Protein AF-A0A399G9Y0-F1 (afdb_monomer_lite)

Foldseek 3Di:
DQQVVVLCVPCPPVADPVNCLQDLVNCVVSVPPSNVVHPPDDDPPRPPPPPDPDDLLALPHDWQDDDPFDPCCVPPVPPGPDWAQPDPVDCVSPTDTRDRRPDGDPVNVVCCPVRDPDPPPD

Secondary structure (DSSP, 8-state):
-HHHHHHHHHHGGG--HHHHHS-HHHHHHTT-GGGGG-TT---TT------S---TT-TTSPPSS-TT--HHHHHHS-S-S--EESSTT-GGG-EE--PPP-S--HHHHHHHHHHS------

Sequence (122 aa):
MQCWTRARQKEGDRITEDGLCLSMYRALKYQCTCASFIKNMVEPGWPIKANCGYDLESIMHYPSMSGYAKPDCNNDGEDCPVQQYIDRNDHGKGTTLLNRATKPSQMDIMWVKRTYPWDVQS

pLDDT: mean 79.13, std 11.67, range [52.28, 94.56]

Radius of gyration: 20.49 Å; chains: 1; bounding box: 37×56×46 Å

Structure (mmCIF, N/CA/C/O backbo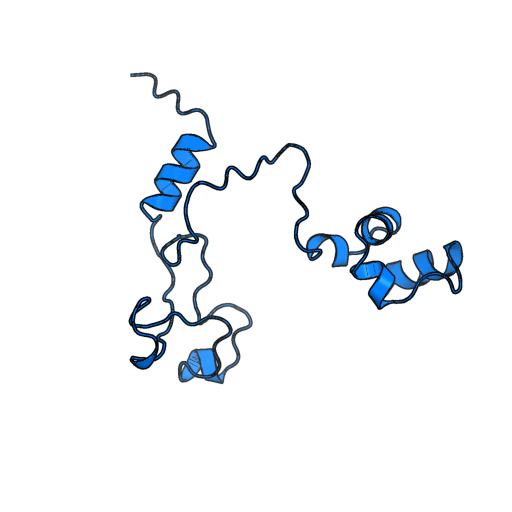ne):
data_AF-A0A399G9Y0-F1
#
_entry.id   AF-A0A399G9Y0-F1
#
loop_
_atom_site.group_PDB
_atom_site.id
_atom_site.type_symbol
_atom_site.label_atom_id
_atom_site.label_alt_id
_atom_site.label_comp_id
_atom_site.label_asym_id
_atom_site.label_entity_id
_atom_site.label_seq_id
_atom_site.pdbx_PDB_ins_code
_atom_site.Cartn_x
_atom_site.Cartn_y
_atom_site.Cartn_z
_atom_site.occupancy
_atom_site.B_iso_or_equiv
_atom_site.auth_seq_id
_atom_site.auth_comp_id
_atom_site.auth_asym_id
_atom_site.auth_atom_id
_atom_site.pdbx_PDB_model_num
ATOM 1 N N . MET A 1 1 ? 18.427 -16.682 11.872 1.00 53.25 1 MET A N 1
ATOM 2 C CA . MET A 1 1 ? 18.813 -18.113 11.941 1.00 53.25 1 MET A CA 1
ATOM 3 C C . MET A 1 1 ? 18.377 -18.865 13.208 1.00 53.25 1 MET A C 1
ATOM 5 O O . MET A 1 1 ? 18.434 -20.081 13.187 1.00 53.25 1 MET A O 1
ATOM 9 N N . GLN A 1 2 ? 17.912 -18.236 14.298 1.00 79.69 2 GLN A N 1
ATOM 10 C CA . GLN A 1 2 ? 17.620 -18.990 15.536 1.00 79.69 2 GLN A CA 1
ATOM 11 C C . GLN A 1 2 ? 16.243 -19.687 15.585 1.00 79.69 2 GLN A C 1
ATOM 13 O O . GLN A 1 2 ? 16.073 -20.642 16.336 1.00 79.69 2 GLN A O 1
ATOM 18 N N . CYS A 1 3 ? 15.242 -19.228 14.829 1.00 86.31 3 CYS A N 1
ATOM 19 C CA . CYS A 1 3 ? 13.873 -19.734 14.967 1.00 86.31 3 CYS A CA 1
ATOM 20 C C . CYS A 1 3 ? 13.638 -21.089 14.278 1.00 86.31 3 CYS A C 1
ATOM 22 O O . CYS A 1 3 ? 13.032 -21.972 14.886 1.00 86.31 3 CYS A O 1
ATOM 24 N N . TRP A 1 4 ? 14.180 -21.282 13.071 1.00 87.19 4 TRP A N 1
ATOM 25 C CA . TRP A 1 4 ? 14.103 -22.545 12.332 1.00 87.19 4 TRP A CA 1
ATOM 26 C C . TRP A 1 4 ? 14.705 -23.701 13.131 1.00 87.19 4 TRP A C 1
ATOM 28 O O . TRP A 1 4 ? 14.038 -24.707 13.358 1.00 87.19 4 TRP A O 1
ATOM 38 N N . THR A 1 5 ? 15.911 -23.515 13.673 1.00 89.38 5 THR A N 1
ATOM 39 C CA . THR A 1 5 ? 16.582 -24.521 14.505 1.00 89.38 5 THR A CA 1
ATOM 40 C C . THR A 1 5 ? 15.745 -24.915 15.723 1.00 89.38 5 THR A C 1
ATOM 42 O O . THR A 1 5 ? 15.586 -26.104 15.990 1.00 89.38 5 THR A O 1
ATOM 45 N N . ARG A 1 6 ? 15.138 -23.948 16.433 1.00 87.75 6 ARG A N 1
ATOM 46 C CA . ARG A 1 6 ? 14.251 -24.233 17.581 1.00 87.75 6 ARG A CA 1
ATOM 47 C C . ARG A 1 6 ? 13.012 -25.026 17.174 1.00 87.75 6 ARG A C 1
ATOM 49 O O . ARG A 1 6 ? 12.592 -25.930 17.897 1.00 87.75 6 ARG A O 1
ATOM 56 N N . ALA A 1 7 ? 12.413 -24.675 16.040 1.00 89.00 7 ALA A N 1
ATOM 57 C CA . ALA A 1 7 ? 11.220 -25.344 15.551 1.00 89.00 7 ALA A CA 1
ATOM 58 C C . ALA A 1 7 ? 11.535 -26.777 15.097 1.00 89.00 7 ALA A C 1
ATOM 60 O O . ALA A 1 7 ? 10.841 -27.714 15.494 1.00 89.00 7 ALA A O 1
ATOM 61 N N . ARG A 1 8 ? 12.646 -26.963 14.372 1.00 90.50 8 ARG A N 1
ATOM 62 C CA . ARG A 1 8 ? 13.123 -28.271 13.913 1.00 90.50 8 ARG A CA 1
ATOM 63 C C . ARG A 1 8 ? 13.507 -29.193 15.066 1.00 90.50 8 ARG A C 1
ATOM 65 O O . ARG A 1 8 ? 13.149 -30.362 15.041 1.00 90.50 8 ARG A O 1
ATOM 72 N N . GLN A 1 9 ? 14.155 -28.671 16.108 1.00 91.06 9 GLN A N 1
ATOM 73 C CA . GLN A 1 9 ? 14.482 -29.451 17.307 1.00 91.06 9 GLN A CA 1
ATOM 74 C C . GLN A 1 9 ? 13.241 -29.974 18.046 1.00 91.06 9 GLN A C 1
ATOM 76 O O . GLN A 1 9 ? 13.307 -31.045 18.642 1.00 91.06 9 GLN A O 1
ATOM 81 N N . LYS A 1 10 ? 12.115 -29.244 18.026 1.00 90.69 10 LYS A N 1
ATOM 82 C CA . LYS A 1 10 ? 10.891 -29.651 18.741 1.00 90.69 10 LYS A CA 1
ATOM 83 C C . LYS A 1 10 ? 9.909 -30.469 17.904 1.00 90.69 10 LYS A C 1
ATOM 85 O O . LYS A 1 10 ? 9.253 -31.342 18.458 1.00 90.69 10 LYS A O 1
ATOM 90 N N . GLU A 1 11 ? 9.744 -30.159 16.618 1.00 90.50 11 GLU A N 1
ATOM 91 C CA . GLU A 1 11 ? 8.755 -30.836 15.756 1.00 90.50 11 GLU A CA 1
ATOM 92 C C . GLU A 1 11 ? 9.383 -31.874 14.814 1.00 90.50 11 GLU A C 1
ATOM 94 O O . GLU A 1 11 ? 8.655 -32.642 14.180 1.00 90.50 11 GLU A O 1
ATOM 99 N N . GLY A 1 12 ? 10.718 -31.934 14.743 1.00 88.75 12 GLY A N 1
ATOM 100 C CA . GLY A 1 12 ? 11.448 -32.871 13.895 1.00 88.75 12 GLY A CA 1
ATOM 101 C C . GLY A 1 12 ? 11.066 -32.720 12.426 1.00 88.75 12 GLY A C 1
ATOM 102 O O . GLY A 1 12 ? 10.862 -31.616 11.921 1.00 88.75 12 GLY A O 1
ATOM 103 N N . ASP A 1 13 ? 10.905 -33.843 11.738 1.00 90.12 13 ASP A N 1
ATOM 104 C CA . ASP A 1 13 ? 10.620 -33.855 10.301 1.00 90.12 13 ASP A CA 1
ATOM 105 C C . ASP A 1 13 ? 9.212 -33.358 9.933 1.00 90.12 13 ASP A C 1
ATOM 107 O O . ASP A 1 13 ? 8.933 -33.096 8.767 1.00 90.12 13 ASP A O 1
ATOM 111 N N . ARG A 1 14 ? 8.331 -33.152 10.925 1.00 85.06 14 ARG A N 1
ATOM 112 C CA . ARG A 1 14 ? 6.949 -32.676 10.723 1.00 85.06 14 ARG A CA 1
ATOM 113 C C . ARG A 1 14 ? 6.844 -31.186 10.400 1.00 85.06 14 ARG A C 1
ATOM 115 O O . ARG A 1 14 ? 5.745 -30.698 10.115 1.00 85.06 14 ARG A O 1
ATOM 122 N N . ILE A 1 15 ? 7.949 -30.451 10.498 1.00 86.38 15 ILE A N 1
ATOM 123 C CA . ILE A 1 15 ? 8.012 -29.038 10.143 1.00 86.38 15 ILE A CA 1
ATOM 124 C C . ILE A 1 15 ? 8.987 -28.831 8.988 1.00 86.38 15 ILE A C 1
ATOM 126 O O . ILE A 1 15 ? 10.112 -29.326 9.018 1.00 86.38 15 ILE A O 1
ATOM 130 N N . THR A 1 16 ? 8.543 -28.097 7.973 1.00 87.81 16 THR A N 1
ATOM 131 C CA . THR A 1 16 ? 9.363 -27.609 6.859 1.00 87.81 16 THR A CA 1
ATOM 132 C C . THR A 1 16 ? 9.668 -26.130 7.065 1.00 87.81 16 THR A C 1
ATOM 134 O O . THR A 1 16 ? 8.954 -25.451 7.809 1.00 87.81 16 THR A O 1
ATOM 137 N N . GLU A 1 17 ? 10.729 -25.630 6.433 1.00 78.56 17 GLU A N 1
ATOM 138 C CA . GLU A 1 17 ? 11.158 -24.236 6.598 1.00 78.56 17 GLU A CA 1
ATOM 139 C C . GLU A 1 17 ? 10.062 -23.269 6.134 1.00 78.56 17 GLU A C 1
ATOM 141 O O . GLU A 1 17 ? 9.654 -22.385 6.888 1.00 78.56 17 GLU A O 1
ATOM 146 N N . ASP A 1 18 ? 9.444 -23.558 4.988 1.00 78.81 18 ASP A N 1
ATOM 147 C CA . ASP A 1 18 ? 8.263 -22.834 4.508 1.00 78.81 18 ASP A CA 1
ATOM 148 C C . ASP A 1 18 ? 7.062 -23.006 5.446 1.00 78.81 18 ASP A C 1
ATOM 150 O O . ASP A 1 18 ? 6.371 -22.047 5.788 1.00 78.81 18 ASP A O 1
ATOM 154 N N . GLY A 1 19 ? 6.828 -24.224 5.940 1.00 80.00 19 GLY A N 1
ATOM 155 C CA . GLY A 1 19 ? 5.728 -24.527 6.854 1.00 80.00 19 GLY A CA 1
ATOM 156 C C . GLY A 1 19 ? 5.822 -23.805 8.202 1.00 80.00 19 GLY A C 1
ATOM 157 O O . GLY A 1 19 ? 4.804 -23.670 8.884 1.00 80.00 19 GLY A O 1
ATOM 158 N N . LEU A 1 20 ? 7.010 -23.328 8.593 1.00 85.69 20 LEU A N 1
ATOM 159 C CA . LEU A 1 20 ? 7.204 -22.499 9.782 1.00 85.69 20 LEU A CA 1
ATOM 160 C C . LEU A 1 20 ? 6.673 -21.079 9.565 1.00 85.69 20 LEU A C 1
ATOM 162 O O . LEU A 1 20 ? 6.001 -20.551 10.447 1.00 85.69 20 LEU A O 1
ATOM 166 N N . CYS A 1 21 ? 6.948 -20.481 8.405 1.00 80.88 21 CYS A N 1
ATOM 167 C CA . CYS A 1 21 ? 6.577 -19.097 8.102 1.00 80.88 21 CYS A CA 1
ATOM 168 C C . CYS A 1 21 ? 5.230 -18.945 7.393 1.00 80.88 21 CYS A C 1
ATOM 170 O O . CYS A 1 21 ? 4.688 -17.847 7.352 1.00 80.88 21 CYS A O 1
ATOM 172 N N . LEU A 1 22 ? 4.647 -20.040 6.908 1.00 80.62 22 LEU A N 1
ATOM 173 C CA . LEU A 1 22 ? 3.273 -20.079 6.405 1.00 80.62 22 LEU A CA 1
ATOM 174 C C . LEU A 1 22 ? 2.250 -20.445 7.497 1.00 80.62 22 LEU A C 1
ATOM 176 O O . LEU A 1 22 ? 1.049 -20.272 7.300 1.00 80.62 22 LEU A O 1
ATOM 180 N N . SER A 1 23 ? 2.698 -20.939 8.658 1.00 79.75 23 SER A N 1
ATOM 181 C CA . SER A 1 23 ? 1.832 -21.298 9.787 1.00 79.75 23 SER A CA 1
ATOM 182 C C . SER A 1 23 ? 1.962 -20.291 10.925 1.00 79.75 23 SER A C 1
ATOM 184 O O . SER A 1 23 ? 2.947 -20.299 11.658 1.00 79.75 23 SER A O 1
ATOM 186 N N . MET A 1 24 ? 0.926 -19.477 11.142 1.00 74.56 24 MET A N 1
ATOM 187 C CA . MET A 1 24 ? 0.902 -18.473 12.217 1.00 74.56 24 MET A CA 1
ATOM 188 C C . MET A 1 24 ? 1.128 -19.083 13.598 1.00 74.56 24 MET A C 1
ATOM 190 O O . MET A 1 24 ? 1.937 -18.581 14.376 1.00 74.56 24 MET A O 1
ATOM 194 N N . TYR A 1 25 ? 0.452 -20.197 13.886 1.00 78.50 25 TYR A N 1
ATOM 195 C CA . TYR A 1 25 ? 0.595 -20.894 15.160 1.00 78.50 25 TYR A CA 1
ATOM 196 C C . TYR A 1 25 ? 2.054 -21.277 15.423 1.00 78.50 25 TYR A C 1
ATOM 198 O O . TYR A 1 25 ? 2.578 -21.022 16.505 1.00 78.50 25 TYR A O 1
ATOM 206 N N . ARG A 1 26 ? 2.739 -21.837 14.420 1.00 85.62 26 ARG A N 1
ATOM 207 C CA . ARG A 1 26 ? 4.148 -22.224 14.545 1.00 85.62 26 ARG A CA 1
ATOM 208 C C . ARG A 1 26 ? 5.061 -21.000 14.598 1.00 85.62 26 ARG A C 1
ATOM 210 O O . ARG A 1 26 ? 5.929 -20.942 15.465 1.00 85.62 26 ARG A O 1
ATOM 217 N N . ALA A 1 27 ? 4.840 -20.007 13.739 1.00 84.81 27 ALA A N 1
ATOM 218 C CA . ALA A 1 27 ? 5.633 -18.784 13.704 1.00 84.81 27 ALA A CA 1
ATOM 219 C C . ALA A 1 27 ? 5.612 -18.055 15.059 1.00 84.81 27 ALA A C 1
ATOM 221 O O . ALA A 1 27 ? 6.675 -17.713 15.575 1.00 84.81 27 ALA A O 1
ATOM 222 N N . LEU A 1 28 ? 4.438 -17.909 15.686 1.00 80.44 28 LEU A N 1
ATOM 223 C CA . LEU A 1 28 ? 4.292 -17.320 17.023 1.00 80.44 28 LEU A CA 1
ATOM 224 C C . LEU A 1 28 ? 4.882 -18.217 18.119 1.00 80.44 28 LEU A C 1
ATOM 226 O O . LEU A 1 28 ? 5.679 -17.747 18.931 1.00 80.44 28 LEU A O 1
ATOM 230 N N . LYS A 1 29 ? 4.567 -19.521 18.110 1.00 85.69 29 LYS A N 1
ATOM 231 C CA . LYS A 1 29 ? 5.081 -20.505 19.082 1.00 85.69 29 LYS A CA 1
ATOM 232 C C . LYS A 1 29 ? 6.610 -20.526 19.148 1.00 85.69 29 LYS A C 1
ATOM 234 O O . LYS A 1 29 ? 7.175 -20.737 20.219 1.00 85.69 29 LYS A O 1
ATOM 239 N N . TYR A 1 30 ? 7.278 -20.310 18.016 1.00 86.88 30 TYR A N 1
ATOM 240 C CA . TYR A 1 30 ? 8.739 -20.301 17.918 1.00 86.88 30 TYR A CA 1
ATOM 241 C C . TYR A 1 30 ? 9.356 -18.901 17.818 1.00 86.88 30 TYR A C 1
ATOM 243 O O . TYR A 1 30 ? 10.576 -18.798 17.642 1.00 86.88 30 TYR A O 1
ATOM 251 N N . GLN A 1 31 ? 8.546 -17.846 17.974 1.00 82.31 31 GLN A N 1
ATOM 252 C CA . GLN A 1 31 ? 8.958 -16.440 17.913 1.00 82.31 31 GLN A CA 1
ATOM 253 C C . GLN A 1 31 ? 9.769 -16.130 16.646 1.00 82.31 31 GLN A C 1
ATOM 255 O O . GLN A 1 31 ? 10.907 -15.656 16.691 1.00 82.31 31 GLN A O 1
ATOM 260 N N . CYS A 1 32 ? 9.208 -16.491 15.496 1.00 84.31 32 CYS A N 1
ATOM 261 C CA . CYS A 1 32 ? 9.787 -16.216 14.190 1.00 84.31 32 CYS A CA 1
ATOM 262 C C . CYS A 1 32 ? 9.389 -14.810 13.741 1.00 84.31 32 CYS A C 1
ATOM 264 O O . CYS A 1 32 ? 8.213 -14.460 13.788 1.00 84.31 32 CYS A O 1
ATOM 266 N N . THR A 1 33 ? 10.340 -14.039 13.214 1.00 78.88 33 THR A N 1
ATOM 267 C CA . THR A 1 33 ? 10.078 -12.704 12.644 1.00 78.88 33 THR A CA 1
ATOM 268 C C . THR A 1 33 ? 9.102 -12.742 11.469 1.00 78.88 33 THR A C 1
ATOM 270 O O . THR A 1 33 ? 8.395 -11.771 11.226 1.00 78.88 33 THR A O 1
ATOM 273 N N . CYS A 1 34 ? 9.013 -13.875 10.768 1.00 76.00 34 CYS A N 1
ATOM 274 C CA . CYS A 1 34 ? 8.073 -14.051 9.669 1.00 76.00 34 CYS A CA 1
ATOM 275 C C . CYS A 1 34 ? 6.596 -14.023 10.095 1.00 76.00 34 CYS A C 1
ATOM 277 O O . CYS A 1 34 ? 5.750 -13.810 9.234 1.00 76.00 34 CYS A O 1
ATOM 279 N N . ALA A 1 35 ? 6.276 -14.159 11.393 1.00 66.31 35 ALA A N 1
ATOM 280 C CA . ALA A 1 35 ? 4.904 -14.030 11.894 1.00 66.31 35 ALA A CA 1
ATOM 281 C C . ALA A 1 35 ? 4.262 -12.689 11.498 1.00 66.31 35 ALA A C 1
ATOM 283 O O . ALA A 1 35 ? 3.088 -12.657 11.143 1.00 66.31 35 ALA A O 1
ATOM 284 N N . SER A 1 36 ? 5.052 -11.610 11.468 1.00 62.66 36 SER A N 1
ATOM 285 C CA . SER A 1 36 ? 4.605 -10.262 11.093 1.00 62.66 36 SER A CA 1
ATOM 286 C C . SER A 1 36 ? 4.209 -10.117 9.619 1.00 62.66 36 SER A C 1
ATOM 288 O O . SER A 1 36 ? 3.638 -9.101 9.240 1.00 62.66 36 SER A O 1
ATOM 290 N N . PHE A 1 37 ? 4.521 -11.109 8.782 1.00 63.94 37 PHE A N 1
ATOM 291 C CA . PHE A 1 37 ? 4.283 -11.084 7.336 1.00 63.94 37 PHE A CA 1
ATOM 292 C C . PHE A 1 37 ? 3.235 -12.115 6.893 1.00 63.94 37 PHE A C 1
ATOM 294 O O . PHE A 1 37 ? 2.980 -12.273 5.697 1.00 63.94 37 PHE A O 1
ATOM 301 N N . ILE A 1 38 ? 2.615 -12.826 7.840 1.00 66.69 38 ILE A N 1
ATOM 302 C CA . ILE A 1 38 ? 1.570 -13.804 7.539 1.00 66.69 38 ILE A CA 1
ATOM 303 C C . ILE A 1 38 ? 0.277 -13.055 7.210 1.00 66.69 38 ILE A C 1
ATOM 305 O O . ILE A 1 38 ? -0.263 -12.306 8.024 1.00 66.69 38 ILE A O 1
ATOM 309 N N . LYS A 1 39 ? -0.218 -13.263 5.986 1.00 53.72 39 LYS A N 1
ATOM 310 C CA . LYS A 1 39 ? -1.436 -12.622 5.473 1.00 53.72 39 LYS A CA 1
ATOM 311 C C . LYS A 1 39 ? -2.640 -12.919 6.380 1.00 53.72 39 LYS A C 1
ATOM 313 O O . LYS A 1 39 ? -2.808 -14.046 6.837 1.00 53.72 39 LYS A O 1
ATOM 318 N N . ASN A 1 40 ? -3.509 -11.920 6.553 1.00 54.31 40 ASN A N 1
ATOM 319 C CA . ASN A 1 40 ? -4.775 -11.982 7.302 1.00 54.31 40 ASN A CA 1
ATOM 320 C C . ASN A 1 40 ? -4.666 -12.125 8.833 1.00 54.31 40 ASN A C 1
ATOM 322 O O . ASN A 1 40 ? -5.645 -12.502 9.476 1.00 54.31 40 ASN A O 1
ATOM 326 N N . MET A 1 41 ? -3.524 -11.792 9.440 1.00 58.31 41 MET A N 1
ATOM 327 C CA . MET A 1 41 ? -3.453 -11.624 10.892 1.00 58.31 41 MET A CA 1
ATOM 328 C C . MET A 1 41 ? -3.969 -10.235 11.289 1.00 58.31 41 MET A C 1
ATOM 330 O O . MET A 1 41 ? -3.434 -9.217 10.856 1.00 58.31 41 MET A O 1
ATOM 334 N N . VAL A 1 42 ? -4.996 -10.203 12.136 1.00 57.84 42 VAL A N 1
ATOM 335 C CA . VAL A 1 42 ? -5.457 -8.997 12.831 1.00 57.84 42 VAL A CA 1
ATOM 336 C C . VAL A 1 42 ? -5.133 -9.185 14.306 1.00 57.84 42 VAL A C 1
ATOM 338 O O . VAL A 1 42 ? -5.563 -10.172 14.904 1.00 57.84 42 VAL A O 1
ATOM 341 N N . GLU A 1 43 ? -4.346 -8.284 14.890 1.00 58.00 43 GLU A N 1
ATOM 342 C CA . GLU A 1 43 ? -4.056 -8.331 16.323 1.00 58.00 43 GLU A CA 1
ATOM 343 C C . GLU A 1 43 ? -5.374 -8.212 17.122 1.00 58.00 43 GLU A C 1
ATOM 345 O O . GLU A 1 43 ? -6.180 -7.315 16.841 1.00 58.00 43 GLU A O 1
ATOM 350 N N . PRO A 1 44 ? -5.650 -9.111 18.090 1.00 54.94 44 PRO A N 1
ATOM 351 C CA . PRO A 1 44 ? -6.847 -9.017 18.921 1.00 54.94 44 PRO A CA 1
ATOM 352 C C . PRO A 1 44 ? -6.942 -7.634 19.583 1.00 54.94 44 PRO A C 1
ATOM 354 O O . PRO A 1 44 ? -6.012 -7.205 20.255 1.00 54.94 44 PRO A O 1
ATOM 357 N N . GLY A 1 45 ? -8.062 -6.931 19.384 1.00 58.66 45 GLY A N 1
ATOM 358 C CA . GLY A 1 45 ? -8.256 -5.551 19.859 1.00 58.66 45 GLY A CA 1
ATOM 359 C C . GLY A 1 45 ? -8.150 -4.474 18.773 1.00 58.66 45 GLY A C 1
ATOM 360 O O . GLY A 1 45 ? -8.554 -3.341 19.018 1.00 58.66 45 GLY A O 1
ATOM 361 N N . TRP A 1 46 ? -7.718 -4.830 17.560 1.00 54.59 46 TRP A N 1
ATOM 362 C CA . TRP A 1 46 ? -7.680 -3.935 16.399 1.00 54.59 46 TRP A CA 1
ATOM 363 C C . TRP A 1 46 ? -8.749 -4.309 15.367 1.00 54.59 46 TRP A C 1
ATOM 365 O O . TRP A 1 46 ? -8.430 -4.884 14.327 1.00 54.59 46 TRP A O 1
ATOM 375 N N . PRO A 1 47 ? -10.043 -4.027 15.606 1.00 58.34 47 PRO A N 1
ATOM 376 C CA . PRO A 1 47 ? -11.066 -4.331 14.617 1.00 58.34 47 PRO A CA 1
ATOM 377 C C . PRO A 1 47 ? -10.806 -3.528 13.335 1.00 58.34 47 PRO A C 1
ATOM 379 O O . PRO A 1 47 ? -11.001 -2.312 13.299 1.00 58.34 47 PRO A O 1
ATOM 382 N N . ILE A 1 48 ? -10.402 -4.210 12.258 1.00 57.72 48 ILE A N 1
ATOM 383 C CA . ILE A 1 48 ? -10.328 -3.602 10.927 1.00 57.72 48 ILE A CA 1
ATOM 384 C C . ILE A 1 48 ? -11.761 -3.389 10.446 1.00 57.72 48 ILE A C 1
ATOM 386 O O . ILE A 1 48 ? -12.413 -4.284 9.912 1.00 57.72 48 ILE A O 1
ATOM 390 N N . LYS A 1 49 ? -12.278 -2.178 10.648 1.00 60.38 49 LYS A N 1
ATOM 391 C CA . LYS A 1 49 ? -13.596 -1.772 10.154 1.00 60.38 49 LYS A CA 1
ATOM 392 C C . LYS A 1 49 ? -13.510 -1.417 8.662 1.00 60.38 49 LYS A C 1
ATOM 394 O O . LYS A 1 49 ? -13.661 -0.251 8.300 1.00 60.38 49 LYS A O 1
ATOM 399 N N . ALA A 1 50 ? -13.285 -2.401 7.791 1.00 54.75 50 ALA A N 1
ATOM 400 C CA . ALA A 1 50 ? -13.277 -2.200 6.340 1.00 54.75 50 ALA A CA 1
ATOM 401 C C . ALA A 1 50 ? -14.675 -1.780 5.853 1.00 54.75 50 ALA A C 1
ATOM 403 O O . ALA A 1 50 ? -15.618 -2.560 5.891 1.00 54.75 50 ALA A O 1
ATOM 404 N N . ASN A 1 51 ? -14.834 -0.517 5.464 1.00 57.41 51 ASN A N 1
ATOM 405 C CA . ASN A 1 51 ? -16.070 -0.013 4.838 1.00 57.41 51 ASN A CA 1
ATOM 406 C C . ASN A 1 51 ? -15.775 1.024 3.746 1.00 57.41 51 ASN A C 1
ATOM 408 O O . ASN A 1 51 ? -16.667 1.686 3.229 1.00 57.41 51 ASN A O 1
ATOM 412 N N . CYS A 1 52 ? -14.495 1.185 3.446 1.00 59.97 52 CYS A N 1
ATOM 413 C CA . CYS A 1 52 ? -13.942 2.071 2.455 1.00 59.97 52 CYS A CA 1
ATOM 414 C C . CYS A 1 52 ? -13.142 1.193 1.493 1.00 59.97 52 CYS A C 1
ATOM 416 O O . CYS A 1 52 ? -12.416 0.298 1.931 1.00 59.97 52 CYS A O 1
ATOM 418 N N . GLY A 1 53 ? -13.333 1.396 0.188 1.00 73.44 53 GLY A N 1
ATOM 419 C CA . GLY A 1 53 ? -12.485 0.756 -0.813 1.00 73.44 53 GLY A CA 1
ATOM 420 C C . GLY A 1 53 ? -11.019 1.141 -0.603 1.00 73.44 53 GLY A C 1
ATOM 421 O O . GLY A 1 53 ? -10.723 2.113 0.090 1.00 73.44 53 GLY A O 1
ATOM 422 N N . TYR A 1 54 ? -10.110 0.371 -1.200 1.00 82.19 54 TYR A N 1
ATOM 423 C CA . TYR A 1 54 ? -8.689 0.706 -1.192 1.00 82.19 54 TYR A CA 1
ATOM 424 C C . TYR A 1 54 ? -8.473 2.106 -1.774 1.00 82.19 54 TYR A C 1
ATOM 426 O O . TYR A 1 54 ? -8.950 2.390 -2.877 1.00 82.19 54 TYR A O 1
ATOM 434 N N . ASP A 1 55 ? -7.785 2.957 -1.020 1.00 86.56 55 ASP A N 1
ATOM 435 C CA . ASP A 1 55 ? -7.573 4.356 -1.360 1.00 86.56 55 ASP A CA 1
ATOM 436 C C . ASP A 1 55 ? -6.117 4.591 -1.775 1.00 86.56 55 ASP A C 1
ATOM 438 O O . ASP A 1 55 ? -5.214 4.613 -0.939 1.00 86.56 55 ASP A O 1
ATOM 442 N N . LEU A 1 56 ? -5.905 4.753 -3.083 1.00 87.81 56 LEU A N 1
ATOM 443 C CA . LEU A 1 56 ? -4.594 5.062 -3.660 1.00 87.81 56 LEU A CA 1
ATOM 444 C C . LEU A 1 56 ? -4.125 6.482 -3.308 1.00 87.81 56 LEU A C 1
ATOM 446 O O . LEU A 1 56 ? -2.932 6.760 -3.387 1.00 87.81 56 LEU A O 1
ATOM 450 N N . GLU A 1 57 ? -5.036 7.370 -2.901 1.00 89.44 57 GLU A N 1
ATOM 451 C CA . GLU A 1 57 ? -4.718 8.746 -2.506 1.00 89.44 57 GLU A CA 1
ATOM 452 C C . GLU A 1 57 ? -4.433 8.882 -1.003 1.00 89.44 57 GLU A C 1
ATOM 454 O O . GLU A 1 57 ? -4.124 9.980 -0.534 1.00 89.44 57 GLU A O 1
ATOM 459 N N . SER A 1 58 ? -4.524 7.785 -0.244 1.00 90.94 58 SER A N 1
ATOM 460 C CA . SER A 1 58 ? -4.284 7.787 1.198 1.00 90.94 58 SER A CA 1
ATOM 461 C C . SER A 1 58 ? -2.875 8.284 1.523 1.00 90.94 58 SER A C 1
ATOM 463 O O . SER A 1 58 ? -1.890 7.861 0.913 1.00 90.94 58 SER A O 1
ATOM 465 N N . ILE A 1 59 ? -2.746 9.110 2.565 1.00 93.31 59 ILE A N 1
ATOM 466 C CA . ILE A 1 59 ? -1.442 9.553 3.089 1.00 93.31 59 ILE A CA 1
ATOM 467 C C . ILE A 1 59 ? -0.584 8.385 3.589 1.00 93.31 59 ILE A C 1
ATOM 469 O O . ILE A 1 59 ? 0.640 8.494 3.672 1.00 93.31 59 ILE A O 1
ATOM 473 N N . MET A 1 60 ? -1.223 7.261 3.916 1.00 89.88 60 MET A N 1
ATOM 474 C CA . MET A 1 60 ? -0.561 6.040 4.362 1.00 89.88 60 MET A CA 1
ATOM 475 C C . MET A 1 60 ? -0.104 5.157 3.197 1.00 89.88 60 MET A C 1
ATOM 477 O O . MET A 1 60 ? 0.606 4.176 3.422 1.00 89.88 60 MET A O 1
ATOM 481 N N . HIS A 1 61 ? -0.502 5.469 1.962 1.00 88.12 61 HIS A N 1
ATOM 482 C CA . HIS A 1 61 ? -0.122 4.687 0.798 1.00 88.12 61 HIS A CA 1
ATOM 483 C C . HIS A 1 61 ? 1.331 4.984 0.393 1.00 88.12 61 HIS A C 1
ATOM 485 O O . HIS A 1 61 ? 1.743 6.137 0.245 1.00 88.12 61 HIS A O 1
ATOM 491 N N . TYR A 1 62 ? 2.125 3.933 0.173 1.00 87.38 62 TYR A N 1
ATOM 492 C CA . TYR A 1 62 ? 3.493 4.092 -0.320 1.00 87.38 62 TYR A CA 1
ATOM 493 C C . TYR A 1 62 ? 3.507 4.619 -1.765 1.00 87.38 62 TYR A C 1
ATOM 495 O O . TYR A 1 62 ? 2.755 4.108 -2.596 1.00 87.38 62 TYR A O 1
ATOM 503 N N . PRO A 1 63 ? 4.362 5.599 -2.103 1.00 87.69 63 PRO A N 1
ATOM 504 C CA . PRO A 1 63 ? 4.553 6.000 -3.494 1.00 87.69 63 PRO A CA 1
ATOM 505 C C . PRO A 1 63 ? 5.236 4.887 -4.300 1.00 87.69 63 PRO A C 1
ATOM 507 O O . PRO A 1 63 ? 5.907 4.022 -3.729 1.00 87.69 63 PRO A O 1
ATOM 510 N N . SER A 1 64 ? 5.133 4.957 -5.631 1.00 86.12 64 SER A N 1
ATOM 511 C CA . SER A 1 64 ? 5.833 4.045 -6.551 1.00 86.12 64 SER A CA 1
ATOM 512 C C . SER A 1 64 ? 7.339 4.016 -6.296 1.00 86.12 64 SER A C 1
ATOM 514 O O . SER A 1 64 ? 7.943 2.948 -6.230 1.00 86.12 64 SER A O 1
ATOM 516 N N . MET A 1 65 ? 7.923 5.195 -6.083 1.00 83.56 65 MET A N 1
ATOM 517 C CA . MET A 1 65 ? 9.328 5.382 -5.733 1.00 83.56 65 MET A CA 1
ATOM 518 C C . MET A 1 65 ? 9.454 5.506 -4.213 1.00 83.56 65 MET A C 1
ATOM 520 O O . MET A 1 65 ? 9.284 6.584 -3.639 1.00 83.56 65 MET A O 1
ATOM 524 N N . SER A 1 66 ? 9.701 4.389 -3.531 1.00 73.56 66 SER A N 1
ATOM 525 C CA . SER A 1 66 ? 9.913 4.359 -2.080 1.00 73.56 66 SER A CA 1
ATOM 526 C C . SER A 1 66 ? 11.070 3.437 -1.723 1.00 73.56 66 SER A C 1
ATOM 528 O O . SER A 1 66 ? 11.198 2.390 -2.337 1.00 73.56 66 SER A O 1
ATOM 530 N N . GLY A 1 67 ? 11.881 3.815 -0.725 1.00 68.06 67 GLY A N 1
ATOM 531 C CA . GLY A 1 67 ? 12.883 3.005 -0.004 1.00 68.06 67 GLY A CA 1
ATOM 532 C C . GLY A 1 67 ? 13.6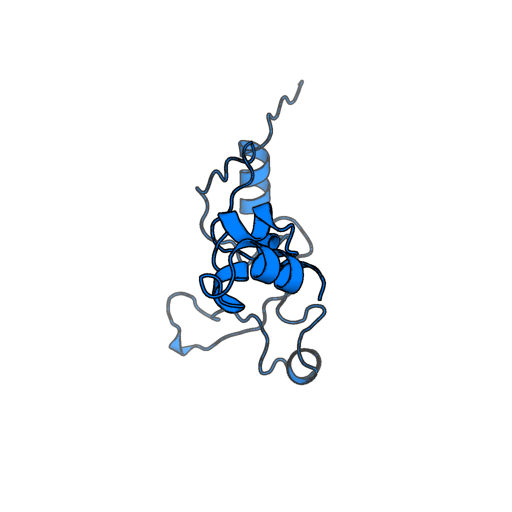77 1.954 -0.795 1.00 68.06 67 GLY A C 1
ATOM 533 O O . GLY A 1 67 ? 14.870 2.123 -1.022 1.00 68.06 67 GLY A O 1
ATOM 534 N N . TYR A 1 68 ? 13.011 0.852 -1.147 1.00 69.06 68 TYR A N 1
ATOM 535 C CA . TYR A 1 68 ? 13.542 -0.335 -1.825 1.00 69.06 68 TYR A CA 1
ATOM 536 C C . TYR A 1 68 ? 13.217 -0.414 -3.326 1.00 69.06 68 TYR A C 1
ATOM 538 O O . TYR A 1 68 ? 13.449 -1.451 -3.946 1.00 69.06 68 TYR A O 1
ATOM 546 N N . ALA A 1 69 ? 12.644 0.635 -3.916 1.00 75.25 69 ALA A N 1
ATOM 547 C CA . ALA A 1 69 ? 12.408 0.707 -5.349 1.00 75.25 69 ALA A CA 1
ATOM 548 C C . ALA A 1 69 ? 13.736 0.526 -6.096 1.00 75.25 69 ALA A C 1
ATOM 550 O O . ALA A 1 69 ? 14.764 1.087 -5.700 1.00 75.25 69 ALA A O 1
ATOM 551 N N . LYS A 1 70 ? 13.715 -0.286 -7.159 1.00 76.38 70 LYS A N 1
ATOM 552 C CA . LYS A 1 70 ? 14.895 -0.503 -8.000 1.00 76.38 70 LYS A CA 1
ATOM 553 C C . LYS A 1 70 ? 15.372 0.833 -8.590 1.00 76.38 70 LYS A C 1
ATOM 555 O O . LYS A 1 70 ? 14.546 1.732 -8.766 1.00 76.38 70 LYS A O 1
ATOM 560 N N . PRO A 1 71 ? 16.671 0.973 -8.910 1.00 78.19 71 PRO A N 1
ATOM 561 C CA . PRO A 1 71 ? 17.198 2.180 -9.544 1.00 78.19 71 PRO A CA 1
ATOM 562 C C . PRO A 1 71 ? 16.379 2.620 -10.763 1.00 78.19 71 PRO A C 1
ATOM 564 O O . PRO A 1 71 ? 16.031 3.791 -10.850 1.00 78.19 71 PRO A O 1
ATOM 567 N N . ASP A 1 72 ? 15.979 1.673 -11.610 1.00 81.44 72 ASP A N 1
ATOM 568 C CA . ASP A 1 72 ? 15.193 1.919 -12.828 1.00 81.44 72 ASP A CA 1
ATOM 569 C C . ASP A 1 72 ? 13.829 2.568 -12.518 1.00 81.44 72 ASP A C 1
ATOM 571 O O . ASP A 1 72 ? 13.394 3.490 -13.201 1.00 81.44 72 ASP A O 1
ATOM 575 N N . CYS A 1 73 ? 13.195 2.195 -11.402 1.00 81.25 73 CYS A N 1
ATOM 576 C CA . CYS A 1 73 ? 11.964 2.848 -10.952 1.00 81.25 73 CYS A CA 1
ATOM 577 C C . CYS A 1 73 ? 12.218 4.269 -10.442 1.00 81.25 73 CYS A C 1
ATOM 579 O O . CYS A 1 73 ? 11.432 5.172 -10.716 1.00 81.25 73 CYS A O 1
ATOM 581 N N . ASN A 1 74 ? 13.303 4.481 -9.694 1.00 72.50 74 ASN A N 1
ATOM 582 C CA . ASN A 1 74 ? 13.616 5.794 -9.125 1.00 72.50 74 ASN A CA 1
ATOM 583 C C . ASN A 1 74 ? 14.097 6.807 -10.173 1.00 72.50 74 ASN A C 1
ATOM 585 O O . ASN A 1 74 ? 13.900 8.005 -9.979 1.00 72.50 74 ASN A O 1
ATOM 589 N N . ASN A 1 75 ? 14.748 6.341 -11.239 1.00 76.06 75 ASN A N 1
ATOM 590 C CA . ASN A 1 75 ? 15.334 7.201 -12.265 1.00 76.06 75 ASN A CA 1
ATOM 591 C C . ASN A 1 75 ? 14.409 7.368 -13.473 1.00 76.06 75 ASN A C 1
ATOM 593 O O . ASN A 1 75 ? 14.224 8.490 -13.942 1.00 76.06 75 ASN A O 1
ATOM 597 N N . ASP A 1 76 ? 13.806 6.269 -13.930 1.00 76.19 76 ASP A N 1
ATOM 598 C CA . ASP A 1 76 ? 13.115 6.201 -15.221 1.00 76.19 76 ASP A CA 1
ATOM 599 C C . ASP A 1 76 ? 11.615 5.891 -15.073 1.00 76.19 76 ASP A C 1
ATOM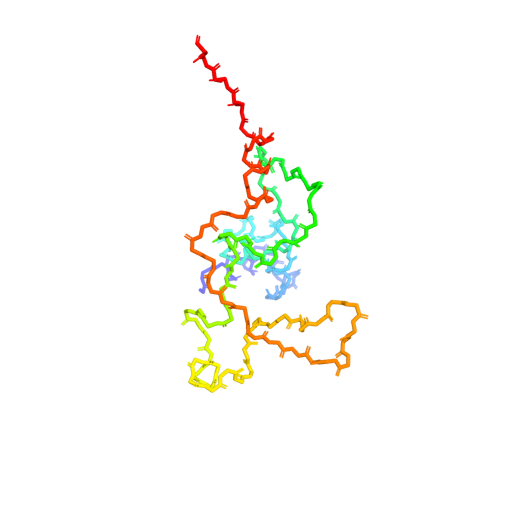 601 O O . ASP A 1 76 ? 10.854 5.976 -16.036 1.00 76.19 76 ASP A O 1
ATOM 605 N N . GLY A 1 77 ? 11.151 5.571 -13.858 1.00 72.38 77 GLY A N 1
ATOM 606 C CA . GLY A 1 77 ? 9.758 5.198 -13.606 1.00 72.38 77 GLY A CA 1
ATOM 607 C C . GLY A 1 77 ? 9.383 3.800 -14.106 1.00 72.38 77 GLY A C 1
ATOM 608 O O . GLY A 1 77 ? 8.197 3.460 -14.154 1.00 72.38 77 GLY A O 1
ATOM 609 N N . GLU A 1 78 ? 10.371 2.982 -14.471 1.00 74.94 78 GLU A N 1
ATOM 610 C CA . GLU A 1 78 ? 10.174 1.630 -14.996 1.00 74.94 78 GLU A CA 1
ATOM 611 C C . GLU A 1 78 ? 10.261 0.558 -13.897 1.00 74.94 78 GLU A C 1
ATOM 613 O O . GLU A 1 78 ? 10.932 0.733 -12.884 1.00 74.94 78 GLU A O 1
ATOM 618 N N . ASP A 1 79 ? 9.557 -0.567 -14.080 1.00 73.69 79 ASP A N 1
ATOM 619 C CA . ASP A 1 79 ? 9.559 -1.718 -13.151 1.00 73.69 79 ASP A CA 1
ATOM 620 C C . ASP A 1 79 ? 9.330 -1.335 -11.670 1.00 73.69 79 ASP A C 1
ATOM 622 O O . ASP A 1 79 ? 9.952 -1.852 -10.735 1.00 73.69 79 ASP A O 1
ATOM 626 N N . CYS A 1 80 ? 8.437 -0.368 -11.442 1.00 81.12 80 CYS A N 1
ATOM 627 C CA . CYS A 1 80 ? 8.119 0.094 -10.100 1.00 81.12 80 CYS A CA 1
ATOM 628 C C . CYS A 1 80 ? 7.310 -0.946 -9.308 1.00 81.12 80 CYS A C 1
ATOM 630 O O . CYS A 1 80 ? 6.358 -1.512 -9.846 1.00 81.12 80 CYS A O 1
ATOM 632 N N . PRO A 1 81 ? 7.588 -1.134 -7.998 1.00 75.50 81 PRO A N 1
ATOM 633 C CA . PRO A 1 81 ? 6.859 -2.087 -7.153 1.00 75.50 81 PRO A CA 1
ATOM 634 C C . PRO A 1 81 ? 5.347 -1.842 -7.097 1.00 75.50 81 PRO A C 1
ATOM 636 O O . PRO A 1 81 ? 4.574 -2.762 -6.838 1.00 75.50 81 PRO A O 1
ATOM 639 N N . VAL A 1 82 ? 4.937 -0.588 -7.304 1.00 82.81 82 VAL A N 1
ATOM 640 C CA . VAL A 1 82 ? 3.539 -0.173 -7.367 1.00 82.81 82 VAL A CA 1
ATOM 641 C C . VAL A 1 82 ? 3.355 0.789 -8.531 1.00 82.81 82 VAL A C 1
ATOM 643 O O . VAL A 1 82 ? 4.117 1.742 -8.674 1.00 82.81 82 VAL A O 1
ATOM 646 N N . GLN A 1 83 ? 2.312 0.573 -9.324 1.00 84.88 83 GLN A N 1
ATOM 647 C CA . GLN A 1 83 ? 1.809 1.495 -10.340 1.00 84.88 83 GLN A CA 1
ATOM 648 C C . GLN A 1 83 ? 0.278 1.483 -10.288 1.00 84.88 83 GLN A C 1
ATOM 650 O O . GLN A 1 83 ? -0.321 0.510 -9.825 1.00 84.88 83 GLN A O 1
ATOM 655 N N . GLN A 1 84 ? -0.358 2.549 -10.765 1.00 86.44 84 GLN A N 1
ATOM 656 C CA . GLN A 1 84 ? -1.816 2.623 -10.876 1.00 86.44 84 GLN A CA 1
ATOM 657 C C . GLN A 1 84 ? -2.241 2.719 -12.336 1.00 86.44 84 GLN A C 1
ATOM 659 O O . GLN A 1 84 ? -1.514 3.274 -13.152 1.00 86.44 84 GLN A O 1
ATOM 664 N N . TYR A 1 85 ? -3.423 2.214 -12.680 1.00 87.00 85 TYR A N 1
ATOM 665 C CA . TYR A 1 85 ? -3.983 2.465 -14.006 1.00 87.00 85 TYR A CA 1
ATOM 666 C C . TYR A 1 85 ? -4.271 3.954 -14.188 1.00 87.00 85 TYR A C 1
ATOM 668 O O . TYR A 1 85 ? -4.795 4.598 -13.279 1.00 87.00 85 TYR A O 1
ATOM 676 N N . ILE A 1 86 ? -3.958 4.482 -15.374 1.00 87.62 86 ILE A N 1
ATOM 677 C CA . ILE A 1 86 ? -4.327 5.855 -15.751 1.00 87.62 86 ILE A CA 1
ATOM 678 C C . ILE A 1 86 ? -5.849 6.013 -15.716 1.00 87.62 86 ILE A C 1
ATOM 680 O O . ILE A 1 86 ? -6.367 7.027 -15.256 1.00 87.62 86 ILE A O 1
ATOM 684 N N . ASP A 1 87 ? -6.561 4.985 -16.172 1.00 85.38 87 ASP A N 1
ATOM 685 C CA . ASP A 1 87 ? -8.007 4.889 -16.081 1.00 85.38 87 ASP A CA 1
ATOM 686 C C . ASP A 1 87 ? -8.381 3.531 -15.496 1.00 85.38 87 ASP A C 1
ATOM 688 O O . ASP A 1 87 ? -8.108 2.476 -16.067 1.00 85.38 87 ASP A O 1
ATOM 692 N N . ARG A 1 88 ? -9.018 3.561 -14.327 1.00 82.56 88 ARG A N 1
ATOM 693 C CA . ARG A 1 88 ? -9.426 2.351 -13.610 1.00 82.56 88 ARG A CA 1
ATOM 694 C C . ARG A 1 88 ? -10.495 1.546 -14.357 1.00 82.56 88 ARG A C 1
ATOM 696 O O . ARG A 1 88 ? -10.651 0.364 -14.076 1.00 82.56 88 ARG A O 1
ATOM 703 N N . ASN A 1 89 ? -11.237 2.172 -15.269 1.00 89.25 89 ASN A N 1
ATOM 704 C CA . ASN A 1 89 ? -12.275 1.514 -16.061 1.00 89.25 89 ASN A CA 1
ATOM 705 C C . ASN A 1 89 ? -11.785 1.128 -17.464 1.00 89.25 89 ASN A C 1
ATOM 707 O O . ASN A 1 89 ? -12.445 0.339 -18.137 1.00 89.25 89 ASN A O 1
ATOM 711 N N . ASP A 1 90 ? -10.638 1.658 -17.895 1.00 90.19 90 ASP A N 1
ATOM 712 C CA . ASP A 1 90 ? -10.021 1.368 -19.188 1.00 90.19 90 ASP A CA 1
ATOM 713 C C . ASP A 1 90 ? -8.518 1.107 -19.030 1.00 90.19 90 ASP A C 1
ATOM 715 O O . ASP A 1 90 ? -7.667 1.991 -19.162 1.00 90.19 90 ASP A O 1
ATOM 719 N N . HIS A 1 91 ? -8.183 -0.159 -18.780 1.00 89.69 91 HIS A N 1
ATOM 720 C CA . HIS A 1 91 ? -6.798 -0.598 -18.617 1.00 89.69 91 HIS A CA 1
ATOM 721 C C . HIS A 1 91 ? -5.975 -0.494 -19.915 1.00 89.69 91 HIS A C 1
ATOM 723 O O . HIS A 1 91 ? -4.748 -0.589 -19.859 1.00 89.69 91 HIS A O 1
ATOM 729 N N . GLY A 1 92 ? -6.614 -0.277 -21.074 1.00 91.56 92 GLY A N 1
ATOM 730 C CA . GLY A 1 92 ? -5.930 -0.065 -22.352 1.00 91.56 92 GLY A CA 1
ATOM 731 C C . GLY A 1 92 ? -5.136 1.241 -22.397 1.00 91.56 92 GLY A C 1
ATOM 732 O O . GLY A 1 92 ? -4.212 1.370 -23.197 1.00 91.56 92 GLY A O 1
ATOM 733 N N . LYS A 1 93 ? -5.437 2.184 -21.495 1.00 90.31 93 LYS A N 1
ATOM 734 C CA . LYS A 1 93 ? -4.693 3.444 -21.350 1.00 90.31 93 LYS A CA 1
ATOM 735 C C . LYS A 1 93 ? -3.367 3.295 -20.605 1.00 90.31 93 LYS A C 1
ATOM 737 O O . LYS A 1 93 ? -2.625 4.267 -20.520 1.00 90.31 93 LYS A O 1
ATOM 742 N N . GLY A 1 94 ? -3.056 2.103 -20.094 1.00 88.56 94 GLY A N 1
ATOM 743 C CA . GLY A 1 94 ? -1.800 1.814 -19.409 1.00 88.56 94 GLY A CA 1
ATOM 744 C C . GLY A 1 94 ? -1.772 2.266 -17.949 1.00 88.56 94 GLY A C 1
ATOM 745 O O . GLY A 1 94 ? -2.805 2.537 -17.325 1.00 88.56 94 GLY A O 1
ATOM 746 N N . THR A 1 95 ? -0.567 2.304 -17.387 1.00 88.62 95 THR A N 1
ATOM 747 C CA . THR A 1 95 ? -0.309 2.626 -15.981 1.00 88.62 95 THR A CA 1
ATOM 748 C C . THR A 1 95 ? 0.494 3.916 -15.835 1.00 88.62 95 THR A C 1
ATOM 750 O O . THR A 1 95 ? 1.135 4.393 -16.766 1.00 88.62 95 THR A O 1
ATOM 753 N N . THR A 1 96 ? 0.433 4.506 -14.647 1.00 88.62 96 THR A N 1
ATOM 754 C CA . THR A 1 96 ? 1.211 5.671 -14.239 1.00 88.62 96 THR A CA 1
ATOM 755 C C . THR A 1 96 ? 1.769 5.464 -12.836 1.00 88.62 96 THR A C 1
ATOM 757 O O . THR A 1 96 ? 1.306 4.608 -12.070 1.00 88.62 96 THR A O 1
ATOM 760 N N . LEU A 1 97 ? 2.779 6.258 -12.498 1.00 89.25 97 LEU A N 1
ATOM 761 C CA . LEU A 1 97 ? 3.364 6.270 -11.169 1.00 89.25 97 LEU A CA 1
ATOM 762 C C . LEU A 1 97 ? 2.396 6.883 -10.158 1.00 89.25 97 LEU A C 1
ATOM 764 O O . LEU A 1 97 ? 1.676 7.848 -10.427 1.00 89.25 97 LEU A O 1
ATOM 768 N N . LEU A 1 98 ? 2.415 6.319 -8.960 1.00 88.75 98 LEU A N 1
ATOM 769 C CA . LEU A 1 98 ? 1.739 6.854 -7.801 1.00 88.75 98 LEU A CA 1
ATOM 770 C C . LEU A 1 98 ? 2.698 7.775 -7.048 1.00 88.75 98 LEU A C 1
ATOM 772 O O . LEU A 1 98 ? 3.718 7.345 -6.500 1.00 88.75 98 LEU A O 1
ATOM 776 N N . ASN A 1 99 ? 2.355 9.058 -7.021 1.00 86.88 99 ASN A N 1
ATOM 777 C CA . ASN A 1 99 ? 3.108 10.059 -6.281 1.00 86.88 99 ASN A CA 1
ATOM 778 C C . ASN A 1 99 ? 2.837 9.960 -4.780 1.00 86.88 99 ASN A C 1
ATOM 780 O O . ASN A 1 99 ? 1.801 9.468 -4.339 1.00 86.88 99 ASN A O 1
ATOM 784 N N . ARG A 1 100 ? 3.769 10.481 -3.980 1.00 86.56 100 ARG A N 1
ATOM 785 C CA . ARG A 1 100 ? 3.599 10.539 -2.528 1.00 86.56 100 ARG A CA 1
ATOM 786 C C . ARG A 1 100 ? 2.485 11.522 -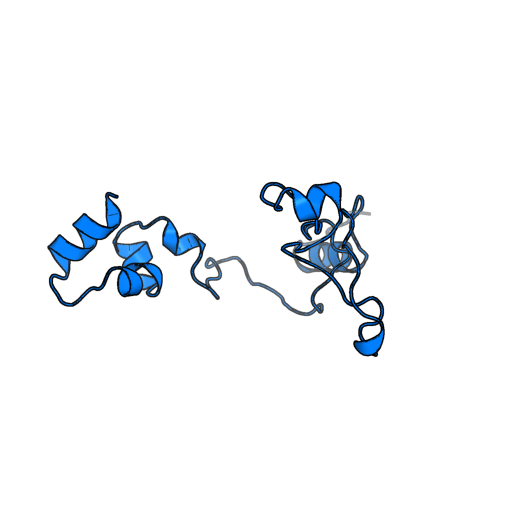2.172 1.00 86.56 100 ARG A C 1
ATOM 788 O O . ARG A 1 100 ? 2.604 12.714 -2.455 1.00 86.56 100 ARG A O 1
ATOM 795 N N . ALA A 1 101 ? 1.457 11.042 -1.481 1.00 90.94 101 ALA A N 1
ATOM 796 C CA . ALA A 1 101 ? 0.456 11.903 -0.870 1.00 90.94 101 ALA A CA 1
ATOM 797 C C . ALA A 1 101 ? 1.093 12.755 0.247 1.00 90.94 101 ALA A C 1
ATOM 799 O O . ALA A 1 101 ? 1.803 12.253 1.120 1.00 90.94 101 ALA A O 1
ATOM 800 N N . THR A 1 102 ? 0.864 14.069 0.203 1.00 92.44 102 THR A N 1
ATOM 801 C CA . THR A 1 102 ? 1.398 15.041 1.180 1.00 92.44 102 THR A CA 1
ATOM 802 C C . THR A 1 102 ? 0.360 15.498 2.202 1.00 92.44 102 THR A C 1
ATOM 804 O O . THR A 1 102 ? 0.693 16.219 3.140 1.00 92.44 102 THR A O 1
ATOM 807 N N . LYS A 1 103 ? -0.897 15.079 2.036 1.00 94.56 103 LYS A N 1
ATOM 808 C CA . LYS A 1 103 ? -2.017 15.382 2.929 1.00 94.56 103 LYS A CA 1
ATOM 809 C C . LYS A 1 103 ? -2.968 14.180 3.010 1.00 94.56 103 LYS A C 1
ATOM 811 O O . LYS A 1 103 ? -3.011 13.419 2.045 1.00 94.56 103 LYS A O 1
ATOM 816 N N . PRO A 1 104 ? -3.724 14.022 4.112 1.00 93.56 104 PRO A N 1
ATOM 817 C CA . PRO A 1 104 ? -4.747 12.985 4.221 1.00 93.56 104 PRO A CA 1
ATOM 818 C C . PRO A 1 104 ? -5.803 13.1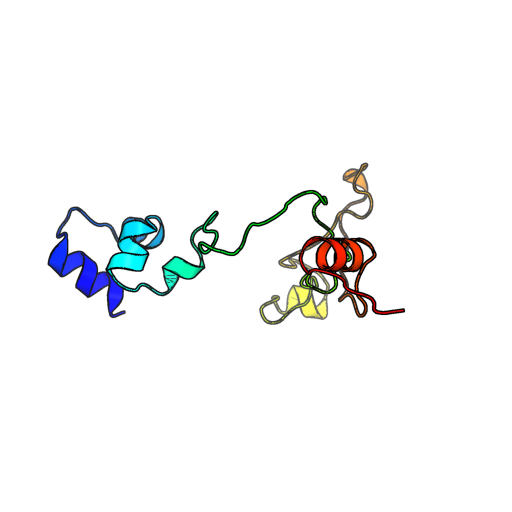22 3.126 1.00 93.56 104 PRO A C 1
ATOM 820 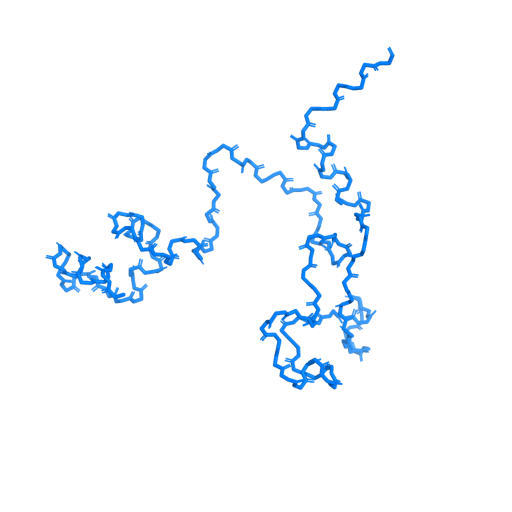O O . PRO A 1 104 ? -6.247 14.236 2.823 1.00 93.56 104 PRO A O 1
ATOM 823 N N . SER A 1 105 ? -6.224 11.994 2.566 1.00 92.56 105 SER A N 1
ATOM 824 C CA . SER A 1 105 ? -7.367 11.933 1.664 1.00 92.56 105 SER A CA 1
ATOM 825 C C . SER A 1 105 ? -8.680 12.127 2.433 1.00 92.56 105 SER A C 1
ATOM 827 O O . SER A 1 105 ? -8.743 12.076 3.668 1.00 92.56 105 SER A O 1
ATOM 829 N N . GLN A 1 106 ? -9.782 12.291 1.702 1.00 91.19 106 GLN A N 1
ATOM 830 C CA . GLN A 1 106 ? -11.110 12.294 2.318 1.00 91.19 106 GLN A CA 1
ATOM 831 C C . GLN A 1 106 ? -11.405 10.966 3.041 1.00 91.19 106 GLN A C 1
ATOM 833 O O . GLN A 1 106 ? -12.049 10.959 4.094 1.00 91.19 106 GLN A O 1
ATOM 838 N N . MET A 1 107 ? -10.914 9.849 2.501 1.00 88.50 107 MET A N 1
ATOM 839 C CA . MET A 1 107 ? -11.129 8.515 3.059 1.00 88.50 107 MET A CA 1
ATOM 840 C C . MET A 1 107 ? -10.311 8.300 4.334 1.00 88.50 107 MET A C 1
ATOM 842 O O . MET A 1 107 ? -10.836 7.712 5.281 1.00 88.50 107 MET A O 1
ATOM 846 N N . ASP A 1 108 ? -9.092 8.844 4.406 1.00 89.62 108 ASP A N 1
ATOM 847 C CA . ASP A 1 108 ? -8.290 8.864 5.635 1.00 89.62 108 ASP A CA 1
ATOM 848 C C . ASP A 1 108 ? -9.047 9.581 6.759 1.00 89.62 108 ASP A C 1
ATOM 850 O O . ASP A 1 108 ? -9.215 9.046 7.857 1.00 89.62 108 ASP A O 1
ATOM 854 N N . ILE A 1 109 ? -9.582 10.774 6.470 1.00 89.62 109 ILE A N 1
ATOM 855 C CA . ILE A 1 109 ? -10.344 11.573 7.441 1.00 89.62 109 ILE A CA 1
ATOM 856 C C . ILE A 1 109 ? -11.581 10.804 7.919 1.00 89.62 109 ILE A C 1
ATOM 858 O O . ILE A 1 109 ? -11.865 10.759 9.119 1.00 89.62 109 ILE A O 1
ATOM 862 N N . MET A 1 110 ? -12.320 10.180 6.998 1.00 86.38 110 MET A N 1
ATOM 863 C CA . MET A 1 110 ? -13.493 9.369 7.334 1.00 86.38 110 MET A CA 1
ATOM 864 C C . MET A 1 110 ? -13.130 8.152 8.189 1.00 86.38 110 MET A C 1
ATOM 866 O O . MET A 1 110 ? -13.846 7.836 9.144 1.00 86.38 110 MET A O 1
ATOM 870 N N . TRP A 1 111 ? -12.020 7.480 7.878 1.00 84.69 111 TRP A N 1
ATOM 871 C CA . TRP A 1 111 ? -11.543 6.335 8.646 1.00 84.69 111 TRP A CA 1
ATOM 872 C C . TRP A 1 111 ? -11.178 6.732 10.082 1.00 84.69 111 TRP A C 1
ATOM 874 O O . TRP A 1 111 ? -11.630 6.068 11.020 1.00 84.69 111 TRP A O 1
ATOM 884 N N . VAL A 1 112 ? -10.458 7.845 10.281 1.00 85.44 112 VAL A N 1
ATOM 885 C CA . VAL A 1 112 ? -10.123 8.355 11.626 1.00 85.44 112 VAL A CA 1
ATOM 886 C C . VAL A 1 112 ? -11.392 8.726 12.398 1.00 85.44 112 VAL A C 1
ATOM 888 O O . VAL A 1 112 ? -11.536 8.333 13.557 1.00 85.44 112 VAL A O 1
ATOM 891 N N . LYS A 1 113 ? -12.342 9.420 11.752 1.00 83.00 113 LYS A N 1
ATOM 892 C CA . LYS A 1 113 ? -13.644 9.802 12.335 1.00 83.00 113 LYS A CA 1
ATOM 893 C C . LYS A 1 113 ? -14.467 8.639 12.859 1.00 83.00 113 LYS A C 1
ATOM 895 O O . LYS A 1 113 ? -15.186 8.775 13.841 1.00 83.00 113 LYS A O 1
ATOM 900 N N . ARG A 1 114 ? -14.359 7.491 12.203 1.00 78.19 114 ARG A N 1
ATOM 901 C CA . ARG A 1 114 ? -15.094 6.282 12.572 1.00 78.19 114 ARG A CA 1
ATOM 902 C C . ARG A 1 114 ? -14.355 5.403 13.579 1.00 78.19 114 ARG A C 1
ATOM 904 O O . ARG A 1 114 ? -14.987 4.639 14.315 1.00 78.19 114 ARG A O 1
ATOM 911 N N . THR A 1 115 ? -13.030 5.411 13.528 1.00 78.94 115 THR A N 1
ATOM 912 C CA . THR A 1 115 ? -12.200 4.511 14.335 1.00 78.94 115 THR A CA 1
ATOM 913 C C . THR A 1 115 ? -12.055 5.028 15.757 1.00 78.94 115 THR A C 1
ATOM 915 O O . THR A 1 115 ? -12.192 4.243 16.694 1.00 78.94 115 THR A O 1
ATOM 918 N N . TYR A 1 116 ? -11.858 6.334 15.915 1.00 76.31 116 TYR A N 1
ATOM 919 C CA . TYR A 1 116 ? -11.689 6.978 17.213 1.00 76.31 116 TYR A CA 1
ATOM 920 C C . TYR A 1 116 ? -12.981 7.698 17.624 1.00 76.31 116 TYR A C 1
ATOM 922 O O . TYR A 1 116 ? -13.679 8.203 16.749 1.00 76.31 116 TYR A O 1
ATOM 930 N N . PRO A 1 117 ? -13.339 7.747 18.917 1.00 69.00 117 PRO A N 1
ATOM 931 C CA . PRO A 1 117 ? -14.431 8.591 19.383 1.00 69.00 117 PRO A CA 1
ATOM 932 C C . PRO A 1 117 ? -14.054 10.065 19.192 1.00 69.00 117 PRO A C 1
ATOM 934 O O . PRO A 1 117 ? -13.015 10.513 19.673 1.00 69.00 117 PRO A O 1
ATOM 937 N N . TRP A 1 118 ? -14.885 10.806 18.460 1.00 65.00 118 TRP A N 1
ATOM 938 C CA . TRP A 1 118 ? -14.735 12.249 18.272 1.00 65.00 118 TRP A CA 1
ATOM 939 C C . TRP A 1 118 ? -15.671 12.980 19.227 1.00 65.00 118 TRP A C 1
ATOM 941 O O . TRP A 1 118 ? -16.743 13.426 18.825 1.00 65.00 118 TRP A O 1
ATOM 951 N N . ASP A 1 119 ? -15.260 13.113 20.485 1.00 63.44 119 ASP A N 1
ATOM 952 C CA . ASP A 1 119 ? -15.904 14.048 21.405 1.00 63.44 119 ASP A CA 1
ATOM 953 C C . ASP A 1 119 ? -15.355 15.448 21.124 1.00 63.44 119 ASP A C 1
ATOM 955 O O . ASP A 1 119 ? -14.366 15.893 21.707 1.00 63.44 119 ASP A O 1
ATOM 959 N N . VAL A 1 120 ? -15.983 16.147 20.179 1.00 61.97 120 VAL A N 1
ATOM 960 C CA . VAL A 1 120 ? -15.776 17.589 20.039 1.00 61.97 120 VAL A CA 1
ATOM 961 C C . VAL A 1 120 ? -16.600 18.235 21.148 1.00 61.97 120 VAL A C 1
ATOM 963 O O . VAL A 1 120 ? -17.798 18.448 20.981 1.00 61.97 120 VAL A O 1
ATOM 966 N N . GLN A 1 121 ? -15.991 18.482 22.310 1.00 55.38 121 GLN A N 1
ATOM 967 C CA . GLN A 1 121 ? -16.590 19.406 23.271 1.00 55.38 121 GLN A CA 1
ATOM 968 C C . GLN A 1 121 ? -16.670 20.776 22.588 1.00 55.38 121 GLN A C 1
ATOM 970 O O . GLN A 1 121 ? -15.643 21.378 22.273 1.00 55.38 121 GLN A O 1
ATOM 975 N N . SER A 1 122 ? -17.899 21.181 22.272 1.00 52.28 122 SER A N 1
ATOM 976 C CA . SER A 1 122 ? -18.276 22.489 21.732 1.00 52.28 122 SER A CA 1
ATOM 977 C C . SER A 1 122 ? -18.322 23.547 22.821 1.00 52.28 122 SER A C 1
ATOM 979 O O . SER A 1 122 ? -18.899 23.217 23.884 1.00 52.28 122 SER A O 1
#